Protein AF-A0A7S2B1C3-F1 (afdb_monomer)

Nearest PDB structures (foldseek):
  8t07-assembly1_B  TM=4.054E-01  e=2.377E+00  Mus musculus

Secondary structure (DSSP, 8-state):
-PPPPPPPHHHHHHHHHH-----TT----HHHHHHHHHTTTTHHHHHHTT-HHHHHHHHHHHHHHHIIIIISTTSHHHHHHHHHHHHHHHHHHHHHHHH-HHHHHHHHHHHHHHHHHHHT--SHHHHHHHHHHHHHHHHHHHHHHHHHHHHHHHHHHTT----

Sequence (163 aa):
MARDPEPAWPRRFVSGLLAKNAKPHEHQHWLVGISCLLLGVPIPFALANDDRLTGAWLVLVTACSLLADFAYIGSLWNVLDRWVAVSFTVYLTYRAFLRVPRLTTANLFVVAAMLAYSQCSRTREQWRWRHSLWHAVMMVDITFFLDRIYSVDAAAMAGILTA

pLDDT: mean 92.29, std 10.19, range [54.47, 98.69]

Radius of gyration: 17.91 Å; Cα contacts (8 Å, |Δi|>4): 160; chains: 1; bounding box: 37×30×66 Å

Structure (mmCIF, N/CA/C/O backbone):
data_AF-A0A7S2B1C3-F1
#
_entry.id   AF-A0A7S2B1C3-F1
#
loop_
_atom_site.group_PDB
_atom_site.id
_atom_site.type_symbol
_atom_site.label_atom_id
_atom_site.label_alt_id
_atom_site.label_comp_id
_atom_site.label_asym_id
_atom_site.label_entity_id
_atom_site.label_seq_id
_atom_site.pdbx_PDB_ins_code
_atom_site.Cartn_x
_atom_site.Cartn_y
_atom_site.Cartn_z
_atom_site.occupancy
_atom_site.B_iso_or_equiv
_atom_site.auth_seq_id
_atom_site.auth_comp_id
_atom_site.auth_asym_id
_atom_site.auth_atom_id
_atom_site.pdbx_PDB_model_num
ATOM 1 N N . MET A 1 1 ? 11.406 15.425 -37.900 1.00 59.16 1 MET A N 1
ATOM 2 C CA . MET A 1 1 ? 10.319 14.667 -37.242 1.00 59.16 1 MET A CA 1
ATOM 3 C C . MET A 1 1 ? 9.733 15.537 -36.147 1.00 59.16 1 MET A C 1
ATOM 5 O O . MET A 1 1 ? 10.451 15.855 -35.205 1.00 59.16 1 MET A O 1
ATOM 9 N N . ALA A 1 2 ? 8.487 15.988 -36.301 1.00 61.88 2 ALA A N 1
ATOM 10 C CA . ALA A 1 2 ? 7.778 16.673 -35.225 1.00 61.88 2 ALA A CA 1
ATOM 11 C C . ALA A 1 2 ? 7.470 15.648 -34.123 1.00 61.88 2 ALA A C 1
ATOM 13 O O . ALA A 1 2 ? 7.021 14.546 -34.431 1.00 61.88 2 ALA A O 1
ATOM 14 N N . ARG A 1 3 ? 7.777 15.970 -32.862 1.00 68.38 3 ARG A N 1
ATOM 15 C CA . ARG A 1 3 ? 7.321 15.156 -31.729 1.00 68.38 3 ARG A CA 1
ATOM 16 C C . ARG A 1 3 ? 5.830 15.413 -31.558 1.00 68.38 3 ARG A C 1
ATOM 18 O O . ARG A 1 3 ? 5.435 16.578 -31.523 1.00 68.38 3 ARG A O 1
ATOM 25 N N . ASP A 1 4 ? 5.038 14.353 -31.443 1.00 69.06 4 ASP A N 1
ATOM 26 C CA . ASP A 1 4 ? 3.628 14.497 -31.098 1.00 69.06 4 ASP A CA 1
ATOM 27 C C . ASP A 1 4 ? 3.493 15.269 -29.777 1.00 69.06 4 ASP A C 1
ATOM 29 O O . ASP A 1 4 ? 4.291 15.056 -28.853 1.00 69.06 4 ASP A O 1
ATOM 33 N N . PRO A 1 5 ? 2.520 16.191 -29.680 1.00 77.38 5 PRO A N 1
ATOM 34 C CA . PRO A 1 5 ? 2.308 16.963 -28.471 1.00 77.38 5 PRO A CA 1
ATOM 35 C C . PRO A 1 5 ? 2.022 16.021 -27.305 1.00 77.38 5 PRO A C 1
ATOM 37 O O . PRO A 1 5 ? 1.200 15.105 -27.393 1.00 77.38 5 PRO A O 1
ATOM 40 N N . GLU A 1 6 ? 2.715 16.254 -26.193 1.00 69.00 6 GLU A N 1
ATOM 41 C CA . GLU A 1 6 ? 2.496 15.487 -24.979 1.00 69.00 6 GLU A CA 1
ATOM 42 C C . GLU A 1 6 ? 1.020 15.590 -24.549 1.00 69.00 6 GLU A C 1
ATOM 44 O O . GLU A 1 6 ? 0.471 16.694 -24.494 1.00 69.00 6 GLU A O 1
ATOM 49 N N . PRO A 1 7 ? 0.347 14.466 -24.236 1.00 71.31 7 PRO A N 1
ATOM 50 C CA . PRO A 1 7 ? -1.055 14.508 -23.847 1.00 71.31 7 PRO A CA 1
ATOM 51 C C . PRO A 1 7 ? -1.249 15.348 -22.580 1.00 71.31 7 PRO A C 1
ATOM 53 O O . PRO A 1 7 ? -0.448 15.279 -21.647 1.00 71.31 7 PRO A O 1
ATOM 56 N N . ALA A 1 8 ? -2.347 16.108 -22.532 1.00 78.06 8 ALA A N 1
ATOM 57 C CA . ALA A 1 8 ? -2.717 16.916 -21.373 1.00 78.06 8 ALA A CA 1
ATOM 58 C C . ALA A 1 8 ? -2.778 16.074 -20.081 1.00 78.06 8 ALA A C 1
ATOM 60 O O . ALA A 1 8 ? -3.156 14.898 -20.101 1.00 78.06 8 ALA A O 1
ATOM 61 N N . TRP A 1 9 ? -2.449 16.701 -18.949 1.00 68.12 9 TRP A N 1
ATOM 62 C CA . TRP A 1 9 ? -2.287 16.063 -17.635 1.00 68.12 9 TRP A CA 1
ATOM 63 C C . TRP A 1 9 ? -3.374 15.037 -17.240 1.00 68.12 9 TRP A C 1
ATOM 65 O O . TRP A 1 9 ? -3.004 13.913 -16.894 1.00 68.12 9 TRP A O 1
ATOM 75 N N . PRO A 1 10 ? -4.693 15.311 -17.355 1.00 68.00 10 PRO A N 1
ATOM 76 C CA . PRO A 1 10 ? -5.700 14.324 -16.954 1.00 68.00 10 PRO A CA 1
ATOM 77 C C . PRO A 1 10 ? -5.682 13.067 -17.835 1.00 68.00 10 PRO A C 1
ATOM 79 O O . PRO A 1 10 ? -5.889 11.961 -17.339 1.00 68.00 10 PRO A O 1
ATOM 82 N N . ARG A 1 11 ? -5.353 13.194 -19.130 1.00 70.31 11 ARG A N 1
ATOM 83 C CA . ARG A 1 11 ? -5.226 12.027 -20.018 1.00 70.31 11 ARG A CA 1
ATOM 84 C C . ARG A 1 11 ? -4.010 11.179 -19.662 1.00 70.31 11 ARG A C 1
ATOM 86 O O . ARG A 1 11 ? -4.104 9.962 -19.749 1.00 70.31 11 ARG A O 1
ATOM 93 N N . ARG A 1 12 ? -2.903 11.799 -19.233 1.00 71.12 12 ARG A N 1
ATOM 94 C CA . ARG A 1 12 ? -1.697 11.091 -18.762 1.00 71.12 12 ARG A CA 1
ATOM 95 C C . ARG A 1 12 ? -1.938 10.289 -17.496 1.00 71.12 12 ARG A C 1
ATOM 97 O O . ARG A 1 12 ? -1.435 9.179 -17.373 1.00 71.12 12 ARG A O 1
ATOM 104 N N . PHE A 1 13 ? -2.699 10.851 -16.565 1.00 69.75 13 PHE A N 1
ATOM 105 C CA . PHE A 1 13 ? -3.020 10.166 -15.322 1.00 69.75 13 PHE A CA 1
ATOM 106 C C . PHE A 1 13 ? -3.892 8.929 -15.579 1.00 69.75 13 PHE A C 1
ATOM 108 O O . PHE A 1 13 ? -3.540 7.824 -15.170 1.00 69.75 13 PHE A O 1
ATOM 115 N N . VAL A 1 14 ? -4.982 9.091 -16.339 1.00 71.56 14 VAL A N 1
ATOM 116 C CA . VAL A 1 14 ? -5.896 7.985 -16.672 1.00 71.56 14 VAL A CA 1
ATOM 117 C C . VAL A 1 14 ? -5.200 6.917 -17.516 1.00 71.56 14 VAL A C 1
ATOM 119 O O . VAL A 1 14 ? -5.346 5.726 -17.243 1.00 71.56 14 VAL A O 1
ATOM 122 N N . SER A 1 15 ? -4.398 7.318 -18.507 1.00 73.44 15 SER A N 1
ATOM 123 C CA . SER A 1 15 ? -3.626 6.353 -19.290 1.00 73.44 15 SER A CA 1
ATOM 124 C C . SER A 1 15 ? -2.596 5.626 -18.428 1.00 73.44 15 SER A C 1
ATOM 126 O O . SER A 1 15 ? -2.432 4.425 -18.590 1.00 73.44 15 SER A O 1
ATOM 128 N N . GLY A 1 16 ? -1.971 6.300 -17.459 1.00 71.31 16 GLY A N 1
ATOM 129 C CA . GLY A 1 16 ? -1.055 5.688 -16.497 1.00 71.31 16 GLY A CA 1
ATOM 130 C C . GLY A 1 16 ? -1.712 4.623 -15.616 1.00 71.31 16 GLY A C 1
ATOM 131 O O . GLY A 1 16 ? -1.112 3.572 -15.397 1.00 71.31 16 GLY A O 1
ATOM 132 N N . LEU A 1 17 ? -2.952 4.845 -15.168 1.00 70.81 17 LEU A N 1
ATOM 133 C CA . LEU A 1 17 ? -3.704 3.857 -14.382 1.00 70.81 17 LEU A CA 1
ATOM 134 C C . LEU A 1 17 ? -4.003 2.586 -15.186 1.00 70.81 17 LEU A C 1
ATOM 136 O O . LEU A 1 17 ? -3.887 1.478 -14.660 1.00 70.81 17 LEU A O 1
ATOM 140 N N . LEU A 1 18 ? -4.330 2.736 -16.470 1.00 79.00 18 LEU A N 1
ATOM 141 C CA . LEU A 1 18 ? -4.734 1.631 -17.344 1.00 79.00 18 LEU A CA 1
ATOM 142 C C . LEU A 1 18 ? -3.577 0.990 -18.123 1.00 79.00 18 LEU A C 1
ATOM 144 O O . LEU A 1 18 ? -3.734 -0.099 -18.675 1.00 79.00 18 LEU A O 1
ATOM 148 N N . ALA A 1 19 ? -2.413 1.634 -18.187 1.00 77.00 19 ALA A N 1
ATOM 149 C CA . ALA A 1 19 ? -1.307 1.149 -18.996 1.00 77.00 19 ALA A CA 1
ATOM 150 C C . ALA A 1 19 ? -0.608 -0.047 -18.344 1.00 77.00 19 ALA A C 1
ATOM 152 O O . ALA A 1 19 ? -0.118 0.039 -17.217 1.00 77.00 19 ALA A O 1
ATOM 153 N N . LYS A 1 20 ? -0.460 -1.135 -19.101 1.00 75.56 20 LYS A N 1
ATOM 154 C CA . LYS A 1 20 ? 0.433 -2.258 -18.779 1.00 75.56 20 LYS A CA 1
ATOM 155 C C . LYS A 1 20 ? 1.889 -1.834 -19.017 1.00 75.56 20 LYS A C 1
ATOM 157 O O . LYS A 1 20 ? 2.553 -2.326 -19.919 1.00 75.56 20 LYS A O 1
ATOM 162 N N . ASN A 1 21 ? 2.351 -0.829 -18.283 1.00 70.56 21 ASN A N 1
ATOM 163 C CA . ASN A 1 21 ? 3.699 -0.299 -18.423 1.00 70.56 21 ASN A CA 1
ATOM 164 C C . ASN A 1 21 ? 4.591 -0.958 -17.380 1.00 70.56 21 ASN A C 1
ATOM 166 O O . ASN A 1 21 ? 4.451 -0.650 -16.200 1.00 70.56 21 ASN A O 1
ATOM 170 N N . ALA A 1 22 ? 5.511 -1.808 -17.835 1.00 75.00 22 ALA A N 1
ATOM 171 C CA . ALA A 1 22 ? 6.715 -2.105 -17.076 1.00 75.00 22 ALA A CA 1
ATOM 172 C C . ALA A 1 22 ? 7.808 -1.118 -17.485 1.00 75.00 22 ALA A C 1
ATOM 174 O O . ALA A 1 22 ? 8.094 -0.955 -18.678 1.00 75.00 22 ALA A O 1
ATOM 175 N N . LYS A 1 23 ? 8.424 -0.436 -16.520 1.00 86.62 23 LYS A N 1
ATOM 176 C CA . LYS A 1 23 ? 9.598 0.393 -16.823 1.00 86.62 23 LYS A CA 1
ATOM 177 C C . LYS A 1 23 ? 10.779 -0.520 -17.186 1.00 86.62 23 LYS A C 1
ATOM 179 O O . LYS A 1 23 ? 10.918 -1.586 -16.597 1.00 86.62 23 LYS A O 1
ATOM 184 N N . PRO A 1 24 ? 11.714 -0.102 -18.063 1.00 91.12 24 PRO A N 1
ATOM 185 C CA . PRO A 1 24 ? 12.836 -0.957 -18.487 1.00 91.12 24 PRO A CA 1
ATOM 186 C C . PRO A 1 24 ? 13.749 -1.467 -17.354 1.00 91.12 24 PRO A C 1
ATOM 188 O O . PRO A 1 24 ? 14.530 -2.399 -17.547 1.00 91.12 24 PRO A O 1
ATOM 191 N N . HIS A 1 25 ? 13.702 -0.829 -16.182 1.00 90.75 25 HIS A N 1
ATOM 192 C CA . HIS A 1 25 ? 14.476 -1.212 -15.002 1.00 90.75 25 HIS A CA 1
ATOM 193 C C . HIS A 1 25 ? 13.728 -2.147 -14.035 1.00 90.75 25 HIS A C 1
ATOM 195 O O . HIS A 1 25 ? 14.342 -2.645 -13.088 1.00 90.75 25 HIS A O 1
ATOM 201 N N . GLU A 1 26 ? 12.440 -2.394 -14.251 1.00 92.12 26 GLU A N 1
ATOM 202 C CA . GLU A 1 26 ? 11.651 -3.351 -13.474 1.00 92.12 26 GLU A CA 1
ATOM 203 C C . GLU A 1 26 ? 12.006 -4.772 -13.920 1.00 92.12 26 GLU A C 1
ATOM 205 O O . GLU A 1 26 ? 12.124 -5.059 -15.111 1.00 92.12 26 GLU A O 1
ATOM 210 N N . HIS A 1 27 ? 12.275 -5.656 -12.964 1.00 94.38 27 HIS A N 1
ATOM 211 C CA . HIS A 1 27 ? 12.708 -7.027 -13.235 1.00 94.38 27 HIS A CA 1
ATOM 212 C C . HIS A 1 27 ? 12.458 -7.908 -12.015 1.00 94.38 27 HIS A C 1
ATOM 214 O O . HIS A 1 27 ? 12.395 -7.426 -10.891 1.00 94.38 27 HIS A O 1
ATOM 220 N N . GLN A 1 28 ? 12.360 -9.216 -12.212 1.00 95.75 28 GLN A N 1
ATOM 221 C CA . GLN A 1 28 ? 12.121 -10.123 -11.095 1.00 95.75 28 GLN A CA 1
ATOM 222 C C . GLN A 1 28 ? 13.326 -10.132 -1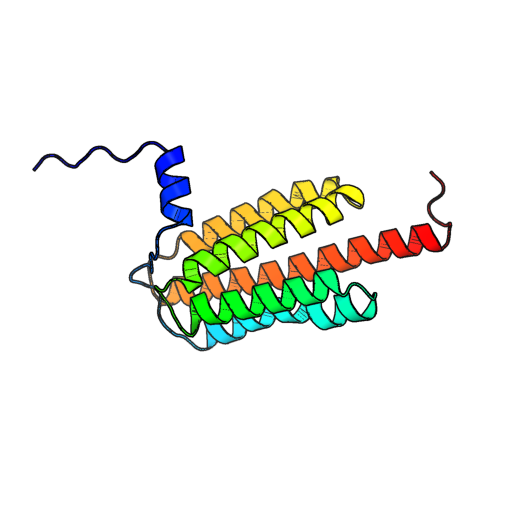0.150 1.00 95.75 28 GLN A C 1
ATOM 224 O O . GLN A 1 28 ? 14.461 -10.373 -10.567 1.00 95.75 28 GLN A O 1
ATOM 229 N N . HIS A 1 29 ? 13.080 -9.864 -8.870 1.00 97.31 29 HIS A N 1
ATOM 230 C CA . HIS A 1 29 ? 14.105 -9.919 -7.837 1.00 97.31 29 HIS A CA 1
ATOM 231 C C . HIS A 1 29 ? 13.491 -10.341 -6.502 1.00 97.31 29 HIS A C 1
ATOM 233 O O . HIS A 1 29 ? 12.471 -9.796 -6.084 1.00 97.31 29 HIS A O 1
ATOM 239 N N . TRP A 1 30 ? 14.136 -11.281 -5.806 1.00 97.88 30 TRP A N 1
ATOM 240 C CA . TRP A 1 30 ? 13.624 -11.856 -4.556 1.00 97.88 30 TRP A CA 1
ATOM 241 C C . TRP A 1 30 ? 13.366 -10.793 -3.481 1.00 97.88 30 TRP A C 1
ATOM 243 O O . TRP A 1 30 ? 12.362 -10.875 -2.787 1.00 97.88 30 TRP A O 1
ATOM 253 N N . LEU A 1 31 ? 14.220 -9.763 -3.383 1.00 97.75 31 LEU A N 1
ATOM 254 C CA . LEU A 1 31 ? 14.036 -8.665 -2.423 1.00 97.75 31 LEU A CA 1
ATOM 255 C C . LEU A 1 31 ? 12.687 -7.962 -2.616 1.00 97.75 31 LEU A C 1
ATOM 257 O O . LEU A 1 31 ? 11.997 -7.689 -1.639 1.00 97.75 31 LEU A O 1
ATOM 261 N N . VAL A 1 32 ? 12.293 -7.728 -3.871 1.00 97.12 32 VAL A N 1
ATOM 262 C CA . VAL A 1 32 ? 11.005 -7.110 -4.193 1.00 97.12 32 VAL A CA 1
ATOM 263 C C . VAL A 1 32 ? 9.871 -8.056 -3.814 1.00 97.12 32 VAL A C 1
ATOM 265 O O . VAL A 1 32 ? 8.968 -7.638 -3.100 1.00 97.12 32 VAL A O 1
ATOM 268 N N . GLY A 1 33 ? 9.972 -9.343 -4.160 1.00 97.50 33 GLY A N 1
ATOM 269 C CA . GLY A 1 33 ? 8.977 -10.345 -3.762 1.00 97.50 33 GLY A CA 1
ATOM 270 C C . GLY A 1 33 ? 8.791 -10.453 -2.242 1.00 97.50 33 GLY A C 1
ATOM 271 O O . GLY A 1 33 ? 7.662 -10.430 -1.762 1.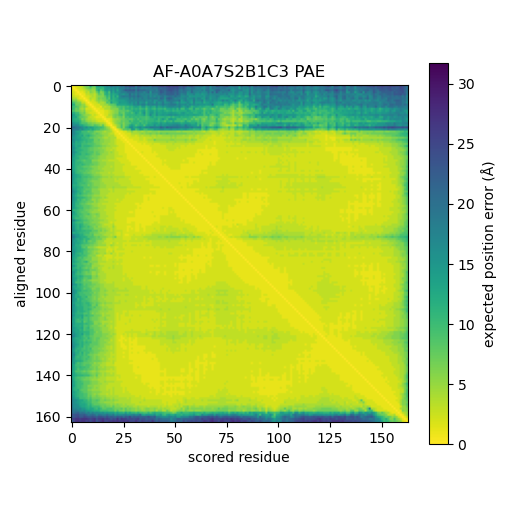00 97.50 33 GLY A O 1
ATOM 272 N N . ILE A 1 34 ? 9.883 -10.484 -1.467 1.00 98.25 34 ILE A N 1
ATOM 273 C CA . ILE A 1 34 ? 9.829 -10.460 0.006 1.00 98.25 34 ILE A CA 1
ATOM 274 C C . ILE A 1 34 ? 9.194 -9.158 0.498 1.00 98.25 34 ILE A C 1
ATOM 276 O O . ILE A 1 34 ? 8.368 -9.185 1.405 1.00 98.25 34 ILE A O 1
ATOM 280 N N . SER A 1 35 ? 9.543 -8.020 -0.107 1.00 98.38 35 SER A N 1
ATOM 281 C CA . SER A 1 35 ? 8.969 -6.734 0.285 1.00 98.38 35 SER A CA 1
ATOM 282 C C . SER A 1 35 ? 7.454 -6.673 0.052 1.00 98.38 35 SER A C 1
ATOM 284 O O . SER A 1 35 ? 6.752 -6.134 0.896 1.00 98.38 35 SER A O 1
ATOM 286 N N . CYS A 1 36 ? 6.926 -7.287 -1.016 1.00 98.06 36 CYS A N 1
ATOM 287 C CA . CYS A 1 36 ? 5.481 -7.397 -1.244 1.00 98.06 36 CYS A CA 1
ATOM 288 C C . CYS A 1 36 ? 4.789 -8.156 -0.105 1.00 98.06 36 CYS A C 1
ATOM 290 O O . CYS A 1 36 ? 3.732 -7.741 0.361 1.00 98.06 36 CYS A O 1
ATOM 292 N N . LEU A 1 37 ? 5.408 -9.236 0.393 1.00 98.44 37 LEU A N 1
ATOM 293 C CA . LEU A 1 37 ? 4.874 -10.016 1.515 1.00 98.44 37 LEU A CA 1
ATOM 294 C C . LEU A 1 37 ? 4.810 -9.214 2.822 1.00 98.44 37 LEU A C 1
ATOM 296 O O . LEU A 1 37 ? 3.978 -9.525 3.674 1.00 98.44 37 LEU A O 1
ATOM 300 N N . LEU A 1 38 ? 5.624 -8.160 2.979 1.00 98.31 38 LEU A N 1
ATOM 301 C CA . LEU A 1 38 ? 5.535 -7.275 4.145 1.00 98.31 38 LEU A CA 1
ATOM 302 C C . LEU A 1 38 ? 4.165 -6.597 4.244 1.00 98.31 38 LEU A C 1
ATOM 304 O O . LEU A 1 38 ? 3.691 -6.358 5.349 1.00 98.31 38 LEU A O 1
ATOM 308 N N . LEU A 1 39 ? 3.482 -6.352 3.122 1.00 98.00 39 LEU A N 1
ATOM 309 C CA . LEU A 1 39 ? 2.131 -5.780 3.125 1.00 98.00 39 LEU A CA 1
ATOM 310 C C . LEU A 1 39 ? 1.098 -6.699 3.802 1.00 98.00 39 LEU A C 1
ATOM 312 O O . LEU A 1 39 ? 0.044 -6.224 4.219 1.00 98.00 39 LEU A O 1
ATOM 316 N N . GLY A 1 40 ? 1.414 -7.989 3.965 1.00 98.19 40 GLY A N 1
ATOM 317 C CA . GLY A 1 40 ? 0.582 -8.962 4.670 1.00 98.19 40 GLY A CA 1
ATOM 318 C C . GLY A 1 40 ? 0.829 -9.021 6.180 1.00 98.19 40 GLY A C 1
ATOM 319 O O . GLY A 1 40 ? 0.028 -9.602 6.909 1.00 98.19 40 GLY A O 1
ATOM 320 N N . VAL A 1 41 ? 1.898 -8.399 6.684 1.00 98.44 41 VAL A N 1
ATOM 321 C CA . VAL A 1 41 ? 2.221 -8.363 8.124 1.00 98.44 41 VAL A CA 1
ATOM 322 C C . VAL A 1 41 ? 1.086 -7.793 8.991 1.00 98.44 41 VAL A C 1
ATOM 324 O O . VAL A 1 41 ? 0.871 -8.335 10.071 1.00 98.44 41 VAL A O 1
ATOM 327 N N . PRO A 1 42 ? 0.305 -6.779 8.567 1.00 98.38 42 PRO A N 1
ATOM 328 C CA . PRO A 1 42 ? -0.800 -6.261 9.374 1.00 98.38 42 PRO A CA 1
ATOM 329 C C . PRO A 1 42 ? -2.040 -7.179 9.412 1.00 98.38 42 PRO A C 1
ATOM 331 O O . PRO A 1 42 ? -2.972 -6.901 10.168 1.00 98.38 42 PRO A O 1
ATOM 334 N N . ILE A 1 43 ? -2.087 -8.272 8.631 1.00 98.50 43 ILE A N 1
ATOM 335 C CA . ILE A 1 43 ? -3.256 -9.174 8.564 1.00 98.50 43 ILE A CA 1
ATOM 336 C C . ILE A 1 43 ? -3.601 -9.764 9.940 1.00 98.50 43 ILE A C 1
ATOM 338 O O . ILE A 1 43 ? -4.749 -9.607 10.362 1.00 98.50 43 ILE A O 1
ATOM 342 N N . PRO A 1 44 ? -2.671 -10.406 10.682 1.00 98.25 44 PRO A N 1
ATOM 343 C CA . PRO A 1 44 ? -2.996 -10.981 11.985 1.00 98.25 44 PRO A CA 1
ATOM 344 C C . PRO A 1 44 ? -3.469 -9.922 12.981 1.00 98.25 44 PRO A C 1
ATOM 346 O O . PRO A 1 44 ? -4.342 -10.199 13.795 1.00 98.25 44 PRO A O 1
ATOM 349 N N . PHE A 1 45 ? -2.942 -8.698 12.883 1.00 96.94 45 PHE A N 1
ATOM 350 C CA . PHE A 1 45 ? -3.343 -7.587 13.739 1.00 96.94 45 PHE A CA 1
ATOM 351 C C . PHE A 1 45 ? -4.792 -7.149 13.480 1.00 96.94 45 PHE A C 1
ATOM 353 O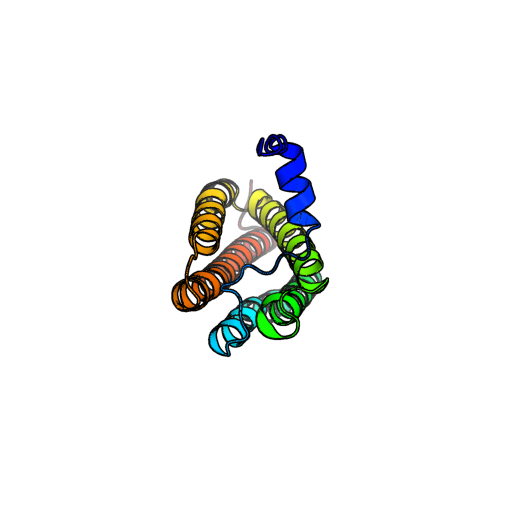 O . PHE A 1 45 ? -5.552 -6.951 14.426 1.00 96.94 45 PHE A O 1
ATOM 360 N N . ALA A 1 46 ? -5.212 -7.061 12.213 1.00 98.00 46 ALA A N 1
ATOM 361 C CA . ALA A 1 46 ? -6.608 -6.789 11.871 1.00 98.00 46 ALA A CA 1
ATOM 362 C C . ALA A 1 46 ? -7.546 -7.912 12.346 1.00 98.00 46 ALA A C 1
ATOM 364 O O . ALA A 1 46 ? -8.576 -7.643 12.961 1.00 98.00 46 ALA A O 1
ATOM 365 N N . LEU A 1 47 ? -7.162 -9.174 12.128 1.00 98.12 47 LEU A N 1
ATOM 366 C CA . LEU A 1 47 ? -7.966 -10.327 12.542 1.00 98.12 47 LEU A CA 1
ATOM 367 C C . LEU A 1 47 ? -8.080 -10.455 14.068 1.00 98.12 47 LEU A C 1
ATOM 369 O O . LEU A 1 47 ? -9.137 -10.842 14.560 1.00 98.12 47 LEU A O 1
ATOM 373 N N . ALA A 1 48 ? -7.040 -10.085 14.820 1.00 98.00 48 ALA A N 1
ATOM 374 C CA . ALA A 1 48 ? -7.075 -10.050 16.283 1.00 98.00 48 ALA A CA 1
ATOM 375 C C . ALA A 1 48 ? -8.089 -9.031 16.842 1.00 98.00 48 ALA A C 1
ATOM 377 O O . ALA A 1 48 ? -8.527 -9.176 17.978 1.00 98.00 48 ALA A O 1
ATOM 378 N N . ASN A 1 49 ? -8.486 -8.038 16.039 1.00 97.81 49 ASN A N 1
ATOM 379 C CA . ASN A 1 49 ? -9.512 -7.045 16.367 1.00 97.81 49 ASN A CA 1
ATOM 380 C C . ASN A 1 49 ? -10.870 -7.353 15.692 1.00 97.81 49 ASN A C 1
ATOM 382 O O . ASN A 1 49 ? -11.706 -6.465 15.563 1.00 97.81 49 ASN A O 1
ATOM 386 N N . ASP A 1 50 ? -11.073 -8.592 15.218 1.00 97.75 50 ASP A N 1
ATOM 387 C CA . ASP A 1 50 ? -12.248 -9.065 14.455 1.00 97.75 50 ASP A CA 1
ATOM 388 C C . ASP A 1 50 ? -12.576 -8.225 13.197 1.00 97.75 50 ASP A C 1
ATOM 390 O O . ASP A 1 50 ? -13.673 -8.279 12.640 1.00 97.75 50 ASP A O 1
ATOM 394 N N . ASP A 1 51 ? -11.593 -7.488 12.667 1.00 98.25 51 ASP A N 1
ATOM 395 C CA . ASP A 1 51 ? -11.735 -6.686 11.452 1.00 98.25 51 ASP A CA 1
ATOM 396 C C . ASP A 1 51 ? -11.429 -7.523 10.202 1.00 98.25 51 ASP A C 1
ATOM 398 O O . ASP A 1 51 ? -10.396 -7.404 9.527 1.00 98.25 51 ASP A O 1
ATOM 402 N N . ARG A 1 52 ? -12.361 -8.426 9.895 1.00 9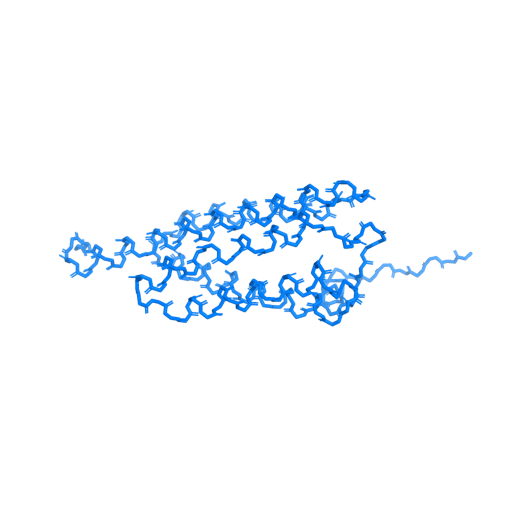8.25 52 ARG A N 1
ATOM 403 C CA . ARG A 1 52 ? -12.232 -9.381 8.783 1.00 98.25 52 ARG A CA 1
ATOM 404 C C . ARG A 1 52 ? -12.191 -8.701 7.423 1.00 98.25 52 ARG A C 1
ATOM 406 O O . ARG A 1 52 ? -11.505 -9.185 6.525 1.00 98.25 52 ARG A O 1
ATOM 413 N N . LEU A 1 53 ? -12.907 -7.586 7.268 1.00 98.19 53 LEU A N 1
ATOM 414 C CA . LEU A 1 53 ? -12.927 -6.835 6.016 1.00 98.19 53 LEU A CA 1
ATOM 415 C C . LEU A 1 53 ? -11.542 -6.258 5.715 1.00 98.19 53 LEU A C 1
ATOM 417 O O . LEU A 1 53 ? -11.039 -6.411 4.604 1.00 98.19 53 LEU A O 1
ATOM 421 N N . THR A 1 54 ? -10.899 -5.645 6.707 1.00 98.38 54 THR A N 1
ATOM 422 C CA . THR A 1 54 ? -9.535 -5.126 6.555 1.00 98.38 54 THR A CA 1
ATOM 423 C C . THR A 1 54 ? -8.532 -6.255 6.352 1.00 98.38 54 THR A C 1
ATOM 425 O O . THR A 1 54 ? -7.668 -6.142 5.486 1.00 98.38 54 THR A O 1
ATOM 428 N N . GLY A 1 55 ? -8.685 -7.375 7.066 1.00 98.50 55 GLY A N 1
ATOM 429 C CA . GLY A 1 55 ? -7.891 -8.581 6.820 1.00 98.50 55 GLY A CA 1
ATOM 430 C C . GLY A 1 55 ? -7.980 -9.061 5.364 1.00 98.50 55 GLY A C 1
ATOM 431 O O . GLY A 1 55 ? -6.953 -9.301 4.732 1.00 98.50 55 GLY A O 1
ATOM 432 N N . ALA A 1 56 ? -9.188 -9.130 4.796 1.00 98.62 56 ALA A N 1
ATOM 433 C CA . ALA A 1 56 ? -9.403 -9.524 3.402 1.00 98.62 56 ALA A CA 1
ATOM 434 C C . ALA A 1 56 ? -8.779 -8.534 2.405 1.00 98.62 56 ALA A C 1
ATOM 436 O O . ALA A 1 56 ? -8.144 -8.952 1.435 1.00 98.62 56 ALA A O 1
ATOM 437 N N . TRP A 1 57 ? -8.900 -7.228 2.661 1.00 98.44 57 TRP A N 1
ATOM 438 C CA . TRP A 1 57 ? -8.237 -6.204 1.854 1.00 98.44 57 TRP A CA 1
ATOM 439 C C . TRP A 1 57 ? -6.716 -6.348 1.857 1.00 98.44 57 TRP A C 1
ATOM 441 O O . TRP A 1 57 ? -6.097 -6.265 0.800 1.00 98.44 57 TRP A O 1
ATOM 451 N N . LEU A 1 58 ? -6.111 -6.594 3.018 1.00 98.50 58 LEU A N 1
ATOM 452 C CA . LEU A 1 58 ? -4.663 -6.761 3.138 1.00 98.50 58 LEU A CA 1
ATOM 453 C C . LEU A 1 58 ? -4.164 -8.015 2.413 1.00 98.50 58 LEU A C 1
ATOM 455 O O . LEU A 1 58 ? -3.126 -7.964 1.752 1.00 98.50 58 LEU A O 1
ATOM 459 N N . VAL A 1 59 ? -4.919 -9.120 2.470 1.00 98.69 59 VAL A N 1
ATOM 460 C CA . VAL A 1 59 ? -4.642 -10.317 1.656 1.00 98.69 59 VAL A CA 1
ATOM 461 C C . VAL A 1 59 ? -4.667 -9.964 0.171 1.00 98.69 59 VAL A C 1
ATOM 463 O O . VAL A 1 59 ? -3.738 -10.316 -0.555 1.00 98.69 59 VAL A O 1
ATOM 466 N N . LEU A 1 60 ? -5.697 -9.240 -0.277 1.00 98.50 60 LEU A N 1
ATOM 467 C CA . LEU A 1 60 ? -5.843 -8.847 -1.676 1.00 98.50 60 LEU A CA 1
ATOM 468 C C . LEU A 1 60 ? -4.703 -7.926 -2.137 1.00 98.50 60 LEU A C 1
ATOM 470 O O . LEU A 1 60 ? -4.108 -8.188 -3.178 1.00 98.50 60 LEU A O 1
ATOM 474 N N . VAL A 1 61 ? -4.354 -6.901 -1.354 1.00 98.44 61 VAL A N 1
ATOM 475 C CA . VAL A 1 61 ? -3.225 -5.990 -1.624 1.00 98.44 61 VAL A CA 1
ATOM 476 C C . VAL A 1 61 ? -1.913 -6.768 -1.723 1.00 98.44 61 VAL A C 1
ATOM 478 O O . VAL A 1 61 ? -1.172 -6.611 -2.688 1.00 98.44 61 VAL A O 1
ATOM 481 N N . THR A 1 62 ? -1.648 -7.652 -0.760 1.00 98.56 62 THR A N 1
ATOM 482 C CA . THR A 1 62 ? -0.421 -8.463 -0.727 1.00 98.56 62 THR A CA 1
ATOM 483 C C . THR A 1 62 ? -0.326 -9.372 -1.949 1.00 98.56 62 THR A C 1
ATOM 485 O O . THR A 1 62 ? 0.720 -9.447 -2.594 1.00 98.56 62 THR A O 1
ATOM 488 N N . ALA A 1 63 ? -1.426 -10.048 -2.293 1.00 98.44 63 ALA A N 1
ATOM 489 C CA . ALA A 1 63 ? -1.489 -10.931 -3.449 1.00 98.44 63 ALA A CA 1
ATOM 490 C C . ALA A 1 63 ? -1.298 -10.156 -4.758 1.00 98.44 63 ALA A C 1
ATOM 492 O O . ALA A 1 63 ? -0.479 -10.553 -5.586 1.00 98.44 63 ALA A O 1
ATOM 493 N N . CYS A 1 64 ? -2.006 -9.039 -4.943 1.00 98.06 64 CYS A N 1
ATOM 494 C CA . CYS A 1 64 ? -1.876 -8.215 -6.140 1.00 98.06 64 CYS A CA 1
ATOM 495 C C . CYS A 1 64 ? -0.463 -7.649 -6.302 1.00 98.06 64 CYS A C 1
ATOM 497 O O . CYS A 1 64 ? 0.087 -7.767 -7.397 1.00 98.06 64 CYS A O 1
ATOM 499 N N . SER A 1 65 ? 0.154 -7.151 -5.228 1.00 97.50 65 SER A N 1
ATOM 500 C CA . SER A 1 65 ? 1.517 -6.613 -5.280 1.00 97.50 65 SER A CA 1
ATOM 501 C C . SER A 1 65 ? 2.529 -7.706 -5.617 1.00 97.50 65 SER A C 1
ATOM 503 O O . SER A 1 65 ? 3.345 -7.538 -6.522 1.00 97.50 65 SER A O 1
ATOM 505 N N . LEU A 1 66 ? 2.425 -8.886 -4.995 1.00 97.88 66 LEU A N 1
ATOM 506 C CA . LEU A 1 66 ? 3.300 -10.018 -5.315 1.00 97.88 66 LEU A CA 1
ATOM 507 C C . LEU A 1 66 ? 3.159 -10.456 -6.784 1.00 97.88 66 LEU A C 1
ATOM 509 O O . LEU A 1 66 ? 4.148 -10.761 -7.457 1.00 97.88 66 LEU A O 1
ATOM 513 N N . LEU A 1 67 ? 1.930 -10.482 -7.301 1.00 97.56 67 LEU A N 1
ATOM 514 C CA . LEU A 1 67 ? 1.664 -10.863 -8.685 1.00 97.56 67 LEU A CA 1
ATOM 515 C C . LEU A 1 67 ? 2.154 -9.800 -9.676 1.00 97.56 67 LEU A C 1
ATOM 517 O O . LEU A 1 67 ? 2.706 -10.159 -10.712 1.00 97.56 67 LEU A O 1
ATOM 521 N N . ALA A 1 68 ? 1.995 -8.517 -9.362 1.00 95.88 68 ALA A N 1
ATOM 522 C CA . ALA A 1 68 ? 2.364 -7.404 -10.231 1.00 95.88 68 ALA A CA 1
ATOM 523 C C . ALA A 1 68 ? 3.870 -7.112 -10.255 1.00 95.88 68 ALA A C 1
ATOM 525 O O . ALA A 1 68 ? 4.431 -6.886 -11.329 1.00 95.88 68 ALA A O 1
ATOM 526 N N . ASP A 1 69 ? 4.518 -7.124 -9.091 1.00 95.56 69 ASP A N 1
ATOM 527 C CA . ASP A 1 69 ? 5.889 -6.631 -8.923 1.00 95.56 69 ASP A CA 1
ATOM 528 C C . ASP A 1 69 ? 6.938 -7.748 -8.919 1.00 95.56 69 ASP A C 1
ATOM 530 O O . ASP A 1 69 ? 8.135 -7.481 -9.045 1.00 95.56 69 ASP A O 1
ATOM 534 N N . PHE A 1 70 ? 6.509 -9.009 -8.790 1.00 96.44 70 PHE A N 1
ATOM 535 C CA . PHE A 1 70 ? 7.408 -10.159 -8.762 1.00 96.44 70 PHE A CA 1
ATOM 536 C C . PHE A 1 70 ? 7.028 -11.242 -9.776 1.00 96.44 70 PHE A C 1
ATOM 538 O O . PHE A 1 70 ? 7.844 -11.570 -10.636 1.00 96.44 70 PHE A O 1
ATOM 545 N N . ALA A 1 71 ? 5.815 -11.800 -9.730 1.00 96.06 71 ALA A N 1
ATOM 546 C CA . ALA A 1 71 ? 5.489 -12.977 -10.546 1.00 96.06 71 ALA A CA 1
ATOM 547 C C . ALA A 1 71 ? 5.235 -12.656 -12.033 1.00 96.06 71 ALA A C 1
ATOM 549 O O . ALA A 1 71 ? 5.733 -13.363 -12.907 1.00 96.06 71 ALA A O 1
ATOM 550 N N . TYR A 1 72 ? 4.490 -11.587 -12.324 1.00 94.25 72 TYR A N 1
ATOM 551 C CA . TYR A 1 72 ? 3.965 -11.268 -13.656 1.00 94.25 72 TYR A CA 1
ATOM 552 C C . TYR A 1 72 ? 4.191 -9.794 -14.025 1.00 94.25 72 TYR A C 1
ATOM 554 O O . TYR A 1 72 ? 3.254 -9.077 -14.388 1.00 94.25 72 TYR A O 1
ATOM 562 N N . ILE A 1 73 ? 5.441 -9.337 -13.940 1.00 91.44 73 ILE A N 1
ATOM 563 C CA . ILE A 1 73 ? 5.831 -7.954 -14.258 1.00 91.44 73 ILE A CA 1
ATOM 564 C C . ILE A 1 73 ? 5.452 -7.596 -15.704 1.00 91.44 73 ILE A C 1
ATOM 566 O O . ILE A 1 73 ? 5.716 -8.357 -16.635 1.00 91.44 73 ILE A O 1
ATOM 570 N N . GLY A 1 74 ? 4.853 -6.419 -15.898 1.00 87.81 74 GLY A N 1
ATOM 571 C CA . GLY A 1 74 ? 4.431 -5.918 -17.211 1.00 87.81 74 GLY A CA 1
ATOM 572 C C . GLY A 1 74 ? 3.128 -6.528 -17.725 1.00 87.81 74 GLY A C 1
ATOM 573 O O . GLY A 1 74 ? 2.867 -6.513 -18.928 1.00 87.81 74 GLY A O 1
ATOM 574 N N . SER A 1 75 ? 2.302 -7.075 -16.834 1.00 91.88 75 SER A N 1
ATOM 575 C CA . SER A 1 75 ? 1.042 -7.729 -17.187 1.00 91.88 75 SER A CA 1
ATOM 576 C C . SER A 1 75 ? -0.184 -6.915 -16.748 1.00 91.88 75 SER A C 1
ATOM 578 O O . SER A 1 75 ? -0.091 -5.777 -16.287 1.00 91.88 75 SER A O 1
ATOM 580 N N . LEU A 1 76 ? -1.378 -7.502 -16.897 1.00 93.62 76 LEU A N 1
ATOM 581 C CA . LEU A 1 76 ? -2.614 -6.930 -16.352 1.00 93.62 76 LEU A CA 1
ATOM 582 C C . LEU A 1 76 ? -2.557 -6.785 -14.819 1.00 93.62 76 LEU A C 1
ATOM 584 O O . LEU A 1 76 ? -3.218 -5.901 -14.276 1.00 93.62 76 LEU A O 1
ATOM 588 N N . TRP A 1 77 ? -1.740 -7.592 -14.133 1.00 94.62 77 TRP A N 1
ATOM 589 C CA . TRP A 1 77 ? -1.593 -7.524 -12.682 1.00 94.62 77 TRP A CA 1
ATOM 590 C C . TRP A 1 77 ? -1.090 -6.159 -12.207 1.00 94.62 77 TRP A C 1
ATOM 592 O O . TRP A 1 77 ? -1.581 -5.688 -11.192 1.00 94.62 77 TRP A O 1
ATOM 602 N N . ASN A 1 78 ? -0.245 -5.454 -12.970 1.00 92.38 78 ASN A N 1
ATOM 603 C CA . ASN A 1 78 ? 0.187 -4.092 -12.615 1.00 92.38 78 ASN A CA 1
ATOM 604 C C . ASN A 1 78 ? -0.966 -3.075 -12.616 1.00 92.38 78 ASN A C 1
ATOM 606 O O . ASN A 1 78 ? -0.949 -2.104 -11.864 1.00 92.38 78 ASN A O 1
ATOM 610 N N . VAL A 1 79 ? -1.976 -3.275 -13.467 1.00 92.56 79 VAL A N 1
ATOM 611 C CA . VAL A 1 79 ? -3.175 -2.426 -13.477 1.00 92.56 79 VAL A CA 1
ATOM 612 C C . VAL A 1 79 ? -4.040 -2.750 -12.264 1.00 92.56 79 VAL A C 1
ATOM 614 O O . VAL A 1 79 ? -4.444 -1.836 -11.548 1.00 92.56 79 VAL A O 1
ATOM 617 N N . LEU A 1 80 ? -4.295 -4.039 -12.022 1.00 95.12 80 LEU A N 1
ATOM 618 C CA . LEU A 1 80 ? -5.107 -4.498 -10.893 1.00 95.12 80 LEU A CA 1
ATOM 619 C C . LEU A 1 80 ? -4.503 -4.082 -9.553 1.00 95.12 80 LEU A C 1
ATOM 621 O O . LEU A 1 80 ? -5.223 -3.551 -8.716 1.00 95.12 80 LEU A O 1
ATOM 625 N N . ASP A 1 81 ? -3.194 -4.251 -9.386 1.00 96.31 81 ASP A N 1
ATOM 626 C CA . ASP A 1 81 ? -2.473 -3.849 -8.184 1.00 96.31 81 ASP A CA 1
ATOM 627 C C . ASP A 1 81 ? -2.646 -2.361 -7.879 1.00 96.31 81 ASP A C 1
ATOM 629 O O . ASP A 1 81 ? -3.071 -2.012 -6.783 1.00 96.31 81 ASP A O 1
ATOM 633 N N . ARG A 1 82 ? -2.476 -1.478 -8.871 1.00 93.62 82 ARG A N 1
ATOM 634 C CA . ARG A 1 82 ? -2.718 -0.039 -8.675 1.00 93.62 82 ARG A CA 1
ATOM 635 C C . ARG A 1 82 ? -4.149 0.261 -8.240 1.00 93.62 82 ARG A C 1
ATOM 637 O O . ARG A 1 82 ? -4.343 1.077 -7.344 1.00 93.62 82 ARG A O 1
ATOM 644 N N . TRP A 1 83 ? -5.148 -0.374 -8.853 1.00 95.81 83 TRP A N 1
ATOM 645 C CA . TRP A 1 83 ? -6.548 -0.162 -8.472 1.00 95.81 83 TRP A CA 1
ATOM 646 C C . TRP A 1 83 ? -6.851 -0.673 -7.065 1.00 95.81 83 TRP A C 1
ATOM 648 O O . TRP A 1 83 ? -7.521 0.022 -6.300 1.00 95.81 83 TRP A O 1
ATOM 658 N N . VAL A 1 84 ? -6.343 -1.853 -6.710 1.00 97.81 84 VAL A N 1
ATOM 659 C CA . VAL A 1 84 ? -6.491 -2.441 -5.374 1.00 97.81 84 VAL A CA 1
ATOM 660 C C . VAL A 1 84 ? -5.790 -1.577 -4.330 1.00 97.81 84 VAL A C 1
ATOM 662 O O . VAL A 1 84 ? -6.417 -1.216 -3.337 1.00 97.81 84 VAL A O 1
ATOM 665 N N . ALA A 1 85 ? -4.542 -1.174 -4.578 1.00 95.75 85 ALA A N 1
ATOM 666 C CA . ALA A 1 85 ? -3.770 -0.311 -3.694 1.00 95.75 85 ALA A CA 1
ATOM 667 C C . ALA A 1 85 ? -4.472 1.035 -3.477 1.00 95.75 85 ALA A C 1
ATOM 669 O O . ALA A 1 85 ? -4.714 1.410 -2.336 1.00 95.75 85 ALA A O 1
ATOM 670 N N . VAL A 1 86 ? -4.892 1.726 -4.545 1.00 95.25 86 VAL A N 1
ATOM 671 C CA . VAL A 1 86 ? -5.619 3.006 -4.435 1.00 95.25 86 VAL A CA 1
ATOM 672 C C . VAL A 1 86 ? -6.926 2.836 -3.660 1.00 95.25 86 VAL A C 1
ATOM 674 O O . VAL A 1 86 ? -7.207 3.629 -2.762 1.00 95.25 86 VAL A O 1
ATOM 677 N N . SER A 1 87 ? -7.711 1.799 -3.965 1.00 97.94 87 SER A N 1
ATOM 678 C CA . SER A 1 87 ? -8.989 1.549 -3.286 1.00 97.94 87 SER A CA 1
ATOM 679 C C . SER A 1 87 ? -8.789 1.281 -1.796 1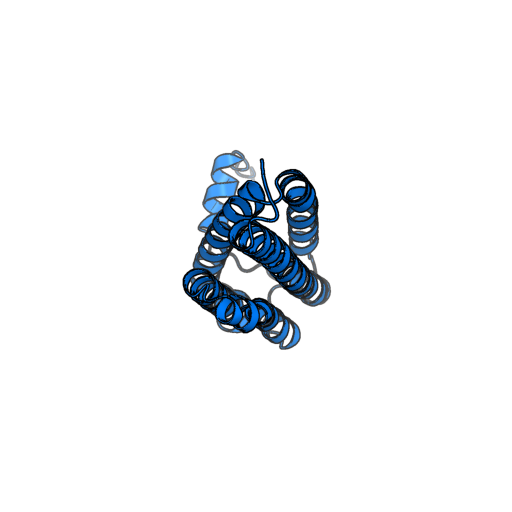.00 97.94 87 SER A C 1
ATOM 681 O O . SER A 1 87 ? -9.494 1.853 -0.963 1.00 97.94 87 SER A O 1
ATOM 683 N N . PHE A 1 88 ? -7.790 0.465 -1.450 1.00 97.88 88 PHE A N 1
ATOM 684 C CA . PHE A 1 88 ? -7.458 0.179 -0.062 1.00 97.88 88 PHE A CA 1
ATOM 685 C C . PHE A 1 88 ? -6.916 1.412 0.669 1.00 97.88 88 PHE A C 1
ATOM 687 O O . PHE A 1 88 ? -7.344 1.688 1.787 1.00 97.88 88 PHE A O 1
ATOM 694 N N . THR A 1 89 ? -6.037 2.199 0.041 1.00 96.56 89 THR A N 1
ATOM 695 C CA . THR A 1 89 ? -5.533 3.453 0.617 1.00 96.56 89 THR A CA 1
ATOM 696 C C . THR A 1 89 ? -6.674 4.425 0.900 1.00 96.56 89 THR A C 1
ATOM 698 O O . THR A 1 89 ? -6.706 5.010 1.981 1.00 96.56 89 THR A O 1
ATOM 701 N N . VAL A 1 90 ? -7.639 4.579 -0.014 1.00 97.25 90 VAL A N 1
ATOM 702 C CA . VAL A 1 90 ? -8.829 5.419 0.211 1.00 97.25 90 VAL A CA 1
ATOM 703 C C . VAL A 1 90 ? -9.665 4.882 1.374 1.00 97.25 90 VAL A C 1
ATOM 705 O O . VAL A 1 90 ? -10.037 5.654 2.257 1.00 97.25 90 VAL A O 1
ATOM 708 N N . TYR A 1 91 ? -9.918 3.571 1.416 1.00 98.12 91 TYR A N 1
ATOM 709 C CA . TYR A 1 91 ? -10.647 2.920 2.509 1.00 98.12 91 TYR A CA 1
ATOM 710 C C . TYR A 1 91 ? -9.976 3.146 3.873 1.00 98.12 91 TYR A C 1
ATOM 712 O O . TYR A 1 91 ? -10.628 3.600 4.817 1.00 98.12 91 TYR A O 1
ATOM 720 N N . LEU A 1 92 ? -8.670 2.885 3.978 1.00 97.94 92 LEU A N 1
ATOM 721 C CA . LEU A 1 92 ? -7.917 3.059 5.219 1.00 97.94 92 LEU A CA 1
ATOM 722 C C . LEU A 1 92 ? -7.839 4.534 5.621 1.00 97.94 92 LEU A C 1
ATOM 724 O O . LEU A 1 92 ? -8.057 4.854 6.786 1.00 97.94 92 LEU A O 1
ATOM 728 N N . THR A 1 93 ? -7.608 5.435 4.661 1.00 97.69 93 THR A N 1
ATOM 729 C CA . THR A 1 93 ? -7.595 6.888 4.895 1.00 97.69 93 THR A CA 1
ATOM 730 C C . THR A 1 93 ? -8.937 7.359 5.434 1.00 97.69 93 THR A C 1
ATOM 732 O O . THR A 1 93 ? -8.967 8.104 6.405 1.00 97.69 93 THR A O 1
ATOM 735 N N . TYR A 1 94 ? -10.053 6.908 4.855 1.00 98.12 94 TYR A N 1
ATOM 736 C CA . TYR A 1 94 ? -11.387 7.248 5.344 1.00 98.12 94 TYR A CA 1
ATOM 737 C C . TYR A 1 94 ? -11.579 6.801 6.798 1.00 98.12 94 TYR A C 1
ATOM 739 O O . TYR A 1 94 ? -11.962 7.607 7.647 1.00 98.12 94 TYR A O 1
ATOM 747 N N . ARG A 1 95 ? -11.245 5.544 7.116 1.00 97.94 95 ARG A N 1
ATOM 748 C CA . ARG A 1 95 ? -11.350 5.028 8.488 1.00 97.94 95 ARG A CA 1
ATOM 749 C C . ARG A 1 95 ? -10.462 5.790 9.465 1.00 97.94 95 ARG A C 1
ATOM 751 O O . ARG A 1 95 ? -10.936 6.197 10.523 1.00 97.94 95 ARG A O 1
ATOM 758 N N . ALA A 1 96 ? -9.207 6.020 9.095 1.00 97.81 96 ALA A N 1
ATOM 759 C CA . ALA A 1 96 ? -8.251 6.770 9.895 1.00 97.81 96 ALA A CA 1
ATOM 760 C C . ALA A 1 96 ? -8.712 8.215 10.114 1.00 97.81 96 ALA A C 1
ATOM 762 O O . ALA A 1 96 ? -8.661 8.706 11.238 1.00 97.81 96 ALA A O 1
ATOM 763 N N . PHE A 1 97 ? -9.241 8.878 9.083 1.00 97.88 97 PHE A N 1
ATOM 764 C CA . PHE A 1 97 ? -9.685 10.267 9.164 1.00 97.88 97 PHE A CA 1
ATOM 765 C C . PHE A 1 97 ? -10.818 10.455 10.177 1.00 97.88 97 PHE A C 1
ATOM 767 O O . PHE A 1 97 ? -10.829 11.445 10.903 1.00 97.88 97 PHE A O 1
ATOM 774 N N . LEU A 1 98 ? -11.729 9.483 10.282 1.00 97.12 98 LEU A N 1
ATOM 775 C CA . LEU A 1 98 ? -12.812 9.516 11.268 1.00 97.12 98 LEU A CA 1
ATOM 776 C C . LEU A 1 98 ? -12.330 9.395 12.725 1.00 97.12 98 LEU A C 1
ATOM 778 O O . LEU A 1 98 ? -13.082 9.752 13.624 1.00 97.12 98 LEU A O 1
ATOM 782 N N . ARG A 1 99 ? -11.119 8.873 12.974 1.00 96.81 99 ARG A N 1
ATOM 783 C CA . ARG A 1 99 ? -10.574 8.661 14.331 1.00 96.81 99 ARG A CA 1
ATOM 784 C C . ARG A 1 99 ? -9.446 9.635 14.673 1.00 96.81 99 ARG A C 1
ATOM 786 O O . ARG A 1 99 ? -9.382 10.158 15.778 1.00 96.81 99 ARG A O 1
ATOM 793 N N . VAL A 1 100 ? -8.548 9.883 13.725 1.00 97.19 100 VAL A N 1
ATOM 794 C CA . VAL A 1 100 ? -7.313 10.663 13.887 1.00 97.19 100 VAL A CA 1
ATOM 795 C C . VAL A 1 100 ? -7.075 11.581 12.672 1.00 97.19 100 VAL A C 1
ATOM 797 O O . VAL A 1 100 ? -6.083 11.429 11.949 1.00 97.19 100 VAL A O 1
ATOM 800 N N . PRO A 1 101 ? -7.946 12.579 12.418 1.00 97.50 101 PRO A N 1
ATOM 801 C CA . PRO A 1 101 ? -7.927 13.367 11.179 1.00 97.50 101 PRO A CA 1
ATOM 802 C C . PRO A 1 101 ? -6.618 14.132 10.966 1.00 97.50 101 PRO A C 1
ATOM 804 O O . PRO A 1 101 ? -6.078 14.137 9.865 1.00 97.50 101 PRO A O 1
ATOM 807 N N . ARG A 1 102 ? -6.054 14.735 12.023 1.00 97.56 102 ARG A N 1
ATOM 808 C CA . ARG A 1 102 ? -4.798 15.503 11.926 1.00 97.56 102 ARG A CA 1
ATOM 809 C C . ARG A 1 102 ? -3.615 14.628 11.506 1.00 97.56 102 ARG A C 1
ATOM 811 O O . ARG A 1 102 ? -2.854 15.022 10.627 1.00 97.56 102 ARG A O 1
ATOM 818 N N . LEU A 1 103 ? -3.487 13.443 12.111 1.00 97.12 103 LEU A N 1
ATOM 819 C CA . LEU A 1 103 ? -2.435 12.483 11.760 1.00 97.12 103 LEU A CA 1
ATOM 820 C C . LEU A 1 103 ? -2.638 11.942 10.346 1.00 97.12 103 LEU A C 1
ATOM 822 O O . LEU A 1 103 ? -1.683 11.863 9.582 1.00 97.12 103 LEU A O 1
ATOM 826 N N . THR A 1 104 ? -3.884 11.644 9.977 1.00 97.31 104 THR A N 1
ATOM 827 C CA . THR A 1 104 ? -4.228 11.160 8.635 1.00 97.31 104 THR A CA 1
ATOM 828 C C . THR A 1 104 ? -3.842 12.180 7.562 1.00 97.31 104 THR A C 1
ATOM 830 O O . THR A 1 104 ? -3.169 11.830 6.597 1.00 97.31 104 THR A O 1
ATOM 833 N N . THR A 1 105 ? -4.181 13.460 7.756 1.00 97.00 105 THR A N 1
ATOM 834 C CA . THR A 1 105 ? -3.796 14.538 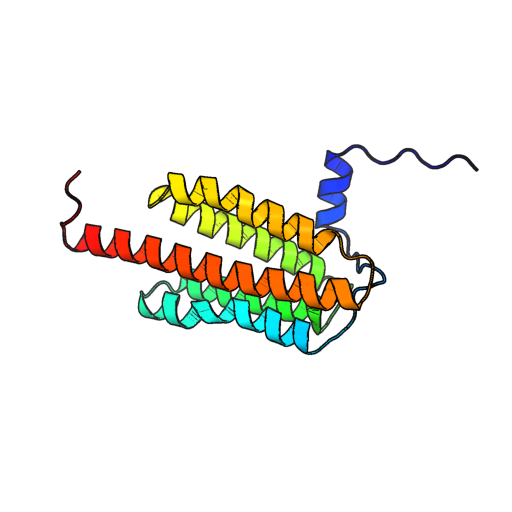6.831 1.00 97.00 105 THR A CA 1
ATOM 835 C C . THR A 1 105 ? -2.280 14.688 6.726 1.00 97.00 105 THR A C 1
ATOM 837 O O . THR A 1 105 ? -1.759 14.849 5.626 1.00 97.00 105 THR A O 1
ATOM 840 N N . ALA A 1 106 ? -1.557 14.611 7.848 1.00 96.38 106 ALA A N 1
ATOM 841 C CA . ALA A 1 106 ? -0.096 14.671 7.838 1.00 96.38 106 ALA A CA 1
ATOM 842 C C . ALA A 1 106 ? 0.523 13.486 7.075 1.00 96.38 106 ALA A C 1
ATOM 844 O O . ALA A 1 106 ? 1.485 13.664 6.326 1.00 96.38 106 ALA A O 1
ATOM 845 N N . ASN A 1 107 ? -0.058 12.292 7.206 1.00 96.94 107 ASN A N 1
ATOM 846 C CA . ASN A 1 107 ? 0.439 11.094 6.542 1.00 96.94 107 ASN A CA 1
ATOM 847 C C . ASN A 1 107 ? 0.330 11.147 5.010 1.00 96.94 107 ASN A C 1
ATOM 849 O O . ASN A 1 107 ? 1.181 10.595 4.316 1.00 96.94 107 ASN A O 1
ATOM 853 N N . LEU A 1 108 ? -0.642 11.878 4.453 1.00 94.12 108 LEU A N 1
ATOM 854 C CA . LEU A 1 108 ? -0.756 12.037 2.996 1.00 94.12 108 LEU A CA 1
ATOM 855 C C . LEU A 1 108 ? 0.538 12.572 2.363 1.00 94.12 108 LEU A C 1
ATOM 857 O O . LEU A 1 108 ? 0.900 12.162 1.260 1.00 94.12 108 LEU A O 1
ATOM 861 N N . PHE A 1 109 ? 1.271 13.437 3.072 1.00 95.25 109 PHE A N 1
ATOM 862 C CA . PHE A 1 109 ? 2.566 13.935 2.610 1.00 95.25 109 PHE A CA 1
ATOM 863 C C . PHE A 1 109 ? 3.640 12.845 2.604 1.00 95.25 109 PHE A C 1
ATOM 865 O O . PHE A 1 109 ? 4.433 12.787 1.666 1.00 95.25 109 PHE A O 1
ATOM 872 N N . VAL A 1 110 ? 3.652 11.965 3.608 1.00 94.88 110 VAL A N 1
ATOM 873 C CA . VAL A 1 110 ? 4.598 10.842 3.703 1.00 94.88 110 VAL A CA 1
ATOM 874 C C . VAL A 1 110 ? 4.347 9.845 2.575 1.00 94.88 110 VAL A C 1
ATOM 876 O O . VAL A 1 110 ? 5.276 9.499 1.844 1.00 94.88 110 VAL A O 1
ATOM 879 N N . VAL A 1 111 ? 3.087 9.451 2.371 1.00 94.75 111 VAL A N 1
ATOM 880 C CA . VAL A 1 111 ? 2.682 8.541 1.290 1.00 94.75 111 VAL A CA 1
ATOM 881 C C . VAL A 1 111 ? 3.038 9.135 -0.076 1.00 94.75 111 VAL A C 1
ATOM 883 O O . VAL A 1 111 ? 3.679 8.472 -0.892 1.00 94.75 111 VAL A O 1
ATOM 886 N N . ALA A 1 112 ? 2.699 10.405 -0.325 1.00 94.88 112 ALA A N 1
ATOM 887 C CA . ALA A 1 112 ? 3.006 11.066 -1.592 1.00 94.88 112 ALA A CA 1
ATOM 888 C C . ALA A 1 112 ? 4.519 11.190 -1.839 1.00 94.88 112 ALA A C 1
ATOM 890 O O . ALA A 1 112 ? 4.989 10.905 -2.944 1.00 94.88 112 ALA A O 1
ATOM 891 N N . ALA A 1 113 ? 5.292 11.574 -0.818 1.00 96.25 113 ALA A N 1
ATOM 892 C CA . ALA A 1 113 ? 6.743 11.691 -0.914 1.00 96.25 113 ALA A CA 1
ATOM 893 C C . ALA A 1 113 ? 7.400 10.335 -1.194 1.00 96.25 113 ALA A C 1
ATOM 895 O O . ALA A 1 113 ? 8.263 10.237 -2.069 1.00 96.25 113 ALA A O 1
ATOM 896 N N . MET A 1 114 ? 6.968 9.279 -0.501 1.00 97.00 114 MET A N 1
ATOM 897 C CA . MET A 1 114 ? 7.554 7.954 -0.665 1.00 97.00 114 MET A CA 1
ATOM 898 C C . MET A 1 114 ? 7.179 7.322 -2.012 1.00 97.00 114 MET A C 1
ATOM 900 O O . MET A 1 114 ? 8.030 6.709 -2.664 1.00 97.00 114 MET A O 1
ATOM 904 N N . LEU A 1 115 ? 5.953 7.554 -2.494 1.00 94.06 115 LEU A N 1
ATOM 905 C CA . LEU A 1 115 ? 5.546 7.162 -3.842 1.00 94.06 115 LEU A CA 1
ATOM 906 C C . LEU A 1 115 ? 6.393 7.886 -4.896 1.00 94.06 115 LEU A C 1
ATOM 908 O O . LEU A 1 115 ? 6.956 7.243 -5.784 1.00 94.06 115 LEU A O 1
ATOM 912 N N . ALA A 1 116 ? 6.544 9.209 -4.782 1.00 95.25 116 ALA A N 1
ATOM 913 C CA . ALA A 1 116 ? 7.366 9.995 -5.700 1.00 95.25 116 ALA A CA 1
ATOM 914 C C . ALA A 1 116 ? 8.830 9.526 -5.694 1.00 95.25 116 ALA A C 1
ATOM 916 O O . ALA A 1 116 ? 9.437 9.364 -6.756 1.00 95.25 116 ALA A O 1
ATOM 917 N N . TYR A 1 117 ? 9.383 9.238 -4.514 1.00 96.19 117 TYR A N 1
ATOM 918 C CA . TYR A 1 117 ? 10.734 8.707 -4.364 1.00 96.19 117 TYR A CA 1
ATOM 919 C C . TYR A 1 117 ? 10.903 7.347 -5.058 1.00 96.19 117 TYR A C 1
ATOM 921 O O . TYR A 1 117 ? 11.847 7.171 -5.838 1.00 96.19 117 TYR A O 1
ATOM 929 N N . SER A 1 118 ? 9.964 6.417 -4.850 1.00 95.38 118 SER A N 1
ATOM 930 C CA . SER A 1 118 ? 9.950 5.108 -5.518 1.00 95.38 118 SER A CA 1
ATOM 931 C C . SER A 1 118 ? 9.902 5.243 -7.048 1.00 95.38 118 SER A C 1
ATOM 933 O O . SER A 1 118 ? 10.721 4.659 -7.771 1.00 95.38 118 SER A O 1
ATOM 935 N N . GLN A 1 119 ? 9.027 6.118 -7.555 1.00 93.12 119 GLN A N 1
ATOM 936 C CA . GLN A 1 119 ? 8.820 6.337 -8.990 1.00 93.12 119 GLN A CA 1
ATOM 937 C C . GLN A 1 119 ? 10.018 6.980 -9.708 1.00 93.12 119 GLN A C 1
ATOM 939 O O . GLN A 1 119 ? 10.151 6.811 -10.924 1.00 93.12 119 GLN A O 1
ATOM 944 N N . CYS A 1 120 ? 10.914 7.651 -8.976 1.00 95.38 120 CYS A N 1
ATOM 945 C CA . CYS A 1 120 ? 12.129 8.287 -9.499 1.00 95.38 120 CYS A CA 1
ATOM 946 C C . CYS A 1 120 ? 13.286 7.313 -9.806 1.00 95.38 120 CYS A C 1
ATOM 948 O O . CYS A 1 120 ? 14.414 7.755 -10.052 1.00 95.38 120 CYS A O 1
ATOM 950 N N . SER A 1 121 ? 13.061 6.001 -9.739 1.00 95.94 121 SER A N 1
ATOM 951 C CA . SER A 1 121 ? 14.077 4.991 -10.054 1.00 95.94 121 SER A CA 1
ATOM 952 C C . SER A 1 121 ? 14.490 5.043 -11.530 1.00 95.94 121 SER A C 1
ATOM 954 O O . SER A 1 121 ? 13.650 5.185 -12.417 1.00 95.94 121 SER A O 1
ATOM 956 N N . ARG A 1 122 ? 15.797 4.951 -11.806 1.00 95.94 122 ARG A N 1
ATOM 957 C CA . ARG A 1 122 ? 16.352 4.936 -13.175 1.00 95.94 122 ARG A CA 1
ATOM 958 C C . ARG A 1 122 ? 17.110 3.655 -13.491 1.00 95.94 122 ARG A C 1
ATOM 960 O O . ARG A 1 122 ? 17.181 3.259 -14.649 1.00 95.94 122 ARG A O 1
ATOM 967 N N . THR A 1 123 ? 17.664 3.009 -12.469 1.00 97.31 123 THR A N 1
ATOM 968 C CA . THR A 1 123 ? 18.412 1.756 -12.594 1.00 97.31 123 THR A CA 1
ATOM 969 C C . THR A 1 123 ? 17.690 0.613 -11.890 1.00 97.31 123 THR A C 1
ATOM 971 O O . THR A 1 123 ? 16.866 0.825 -11.000 1.00 97.31 123 THR A O 1
ATOM 974 N N . ARG A 1 124 ? 18.045 -0.622 -12.261 1.00 97.06 124 ARG A N 1
ATOM 975 C CA . ARG A 1 124 ? 17.552 -1.851 -11.621 1.00 97.06 124 ARG A CA 1
ATOM 976 C C . ARG A 1 124 ? 17.810 -1.869 -10.116 1.00 97.06 124 ARG A C 1
ATOM 978 O O . ARG A 1 124 ? 16.978 -2.318 -9.342 1.00 97.06 124 ARG A O 1
ATOM 985 N N . GLU A 1 125 ? 18.978 -1.404 -9.688 1.00 97.75 125 GLU A N 1
ATOM 986 C CA . GLU A 1 125 ? 19.338 -1.324 -8.271 1.00 97.75 125 GLU A CA 1
ATOM 987 C C . GLU A 1 125 ? 18.525 -0.283 -7.510 1.00 97.75 125 GLU A C 1
ATOM 989 O O . GLU A 1 125 ? 17.983 -0.598 -6.454 1.00 97.75 125 GLU A O 1
ATOM 994 N N . GLN A 1 126 ? 18.376 0.918 -8.074 1.00 97.75 126 GLN A N 1
ATOM 995 C CA . GLN A 1 126 ? 17.538 1.953 -7.473 1.00 97.75 126 GLN A CA 1
ATOM 996 C C . GLN A 1 126 ? 16.104 1.460 -7.308 1.00 97.75 126 GLN A C 1
ATOM 998 O O . GLN A 1 126 ? 15.543 1.603 -6.230 1.00 97.75 126 GLN A O 1
ATOM 1003 N N . TRP A 1 127 ? 15.539 0.833 -8.340 1.00 97.12 127 TRP A N 1
ATOM 1004 C CA . TRP A 1 127 ? 14.187 0.294 -8.262 1.00 97.12 127 TRP A CA 1
ATOM 1005 C C . TRP A 1 127 ?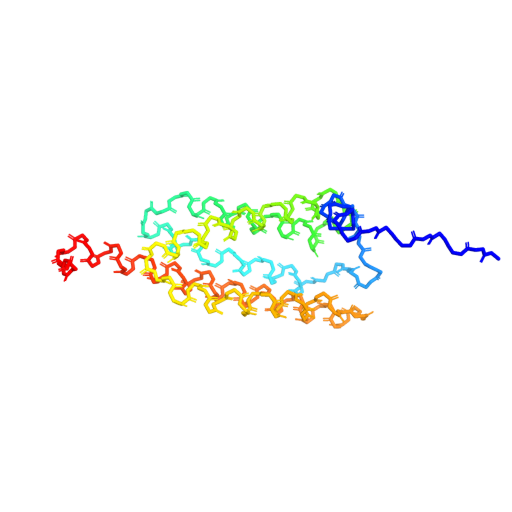 14.051 -0.759 -7.162 1.00 97.12 127 TRP A C 1
ATOM 1007 O O . TRP A 1 127 ? 13.189 -0.609 -6.304 1.00 97.12 127 TRP A O 1
ATOM 1017 N N . ARG A 1 128 ? 14.954 -1.749 -7.105 1.00 97.75 128 ARG A N 1
ATOM 1018 C CA . ARG A 1 128 ? 14.943 -2.781 -6.052 1.00 97.75 128 ARG A CA 1
ATOM 1019 C C . ARG A 1 128 ? 14.889 -2.167 -4.658 1.00 97.75 128 ARG A C 1
ATOM 1021 O O . ARG A 1 128 ? 14.020 -2.528 -3.874 1.00 97.75 128 ARG A O 1
ATOM 1028 N N . TRP A 1 129 ? 15.783 -1.228 -4.359 1.00 98.25 129 TRP A N 1
ATOM 1029 C CA . TRP A 1 129 ? 15.852 -0.619 -3.033 1.00 98.25 129 TRP A CA 1
ATOM 1030 C C . TRP A 1 129 ? 14.674 0.304 -2.738 1.00 98.25 129 TRP A C 1
ATOM 1032 O O . TRP A 1 129 ? 14.051 0.181 -1.688 1.00 98.25 129 TRP A O 1
ATOM 1042 N N . ARG A 1 130 ? 14.345 1.219 -3.652 1.00 98.06 130 ARG A N 1
ATOM 1043 C CA . ARG A 1 130 ? 13.313 2.234 -3.408 1.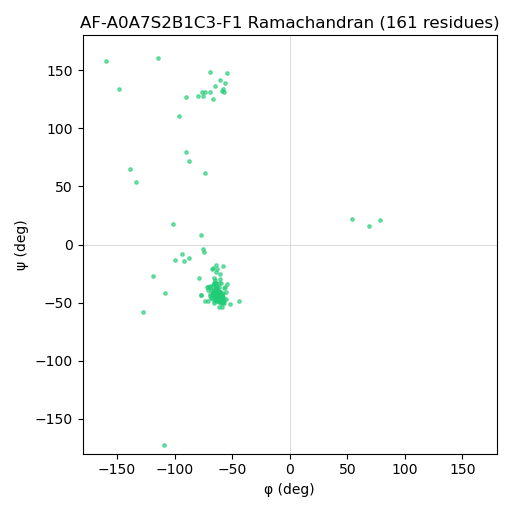00 98.06 130 ARG A CA 1
ATOM 1044 C C . ARG A 1 130 ? 11.907 1.647 -3.392 1.00 98.06 130 ARG A C 1
ATOM 1046 O O . ARG A 1 130 ? 11.097 2.074 -2.575 1.00 98.06 130 ARG A O 1
ATOM 1053 N N . HIS A 1 131 ? 11.637 0.660 -4.245 1.00 97.19 131 HIS A N 1
ATOM 1054 C CA . HIS A 1 131 ? 10.358 -0.050 -4.268 1.00 97.19 131 HIS A CA 1
ATOM 1055 C C . HIS A 1 131 ? 10.185 -0.922 -3.024 1.00 97.19 131 HIS A C 1
ATOM 1057 O O . HIS A 1 131 ? 9.145 -0.873 -2.375 1.00 97.19 131 HIS A O 1
ATOM 1063 N N . SER A 1 132 ? 11.239 -1.633 -2.611 1.00 98.19 132 SER A N 1
ATOM 1064 C CA . SER A 1 132 ? 11.190 -2.421 -1.371 1.00 98.19 132 SER A CA 1
ATOM 1065 C C . SER A 1 132 ? 11.029 -1.534 -0.134 1.00 98.19 132 SER A C 1
ATOM 1067 O O . SER A 1 132 ? 10.270 -1.868 0.774 1.00 98.19 132 SER A O 1
ATOM 1069 N N . LEU A 1 133 ? 11.696 -0.373 -0.110 1.00 98.25 133 LEU A N 1
ATOM 1070 C CA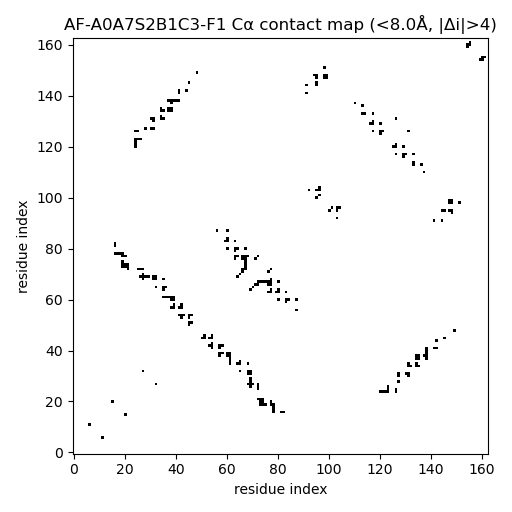 . LEU A 1 133 ? 11.519 0.618 0.949 1.00 98.25 133 LEU A CA 1
ATOM 1071 C C . LEU A 1 133 ? 10.092 1.176 0.962 1.00 98.25 133 LEU A C 1
ATOM 1073 O O . LEU A 1 133 ? 9.537 1.376 2.035 1.00 98.25 133 LEU A O 1
ATOM 1077 N N . TRP A 1 134 ? 9.478 1.389 -0.206 1.00 97.75 134 TRP A N 1
ATOM 1078 C CA . TRP A 1 134 ? 8.077 1.803 -0.300 1.00 97.75 134 TRP A CA 1
ATOM 1079 C C . TRP A 1 134 ? 7.153 0.785 0.378 1.00 97.75 134 TRP A C 1
ATOM 1081 O O . TRP A 1 134 ? 6.368 1.179 1.237 1.00 97.75 134 TRP A O 1
ATOM 1091 N N . HIS A 1 135 ? 7.301 -0.515 0.100 1.00 98.31 135 HIS A N 1
ATOM 1092 C CA . HIS A 1 135 ? 6.508 -1.548 0.779 1.00 98.31 135 HIS A CA 1
ATOM 1093 C C . HIS A 1 135 ? 6.750 -1.600 2.287 1.00 98.31 135 HIS A C 1
ATOM 1095 O O . HIS A 1 135 ? 5.798 -1.736 3.052 1.00 98.31 135 HIS A O 1
ATOM 1101 N N . ALA A 1 136 ? 8.001 -1.450 2.730 1.00 98.44 136 ALA A N 1
ATOM 1102 C CA . ALA A 1 136 ? 8.318 -1.412 4.154 1.00 98.44 136 ALA A CA 1
ATOM 1103 C C . ALA A 1 136 ? 7.653 -0.216 4.858 1.00 98.44 136 ALA A C 1
ATOM 1105 O O . ALA A 1 136 ? 7.053 -0.387 5.917 1.00 98.44 136 ALA A O 1
ATOM 1106 N N . VAL A 1 137 ? 7.705 0.978 4.254 1.00 98.12 137 VAL A N 1
ATOM 1107 C CA . VAL A 1 137 ? 7.039 2.177 4.788 1.00 98.12 137 VAL A CA 1
ATOM 1108 C C . VAL A 1 137 ? 5.524 1.987 4.814 1.00 98.12 137 VAL A C 1
ATOM 1110 O O . VAL A 1 137 ? 4.911 2.283 5.832 1.00 98.12 137 VAL A O 1
ATOM 1113 N N . MET A 1 138 ? 4.921 1.442 3.752 1.00 98.12 138 MET A N 1
ATOM 1114 C CA . MET A 1 138 ? 3.479 1.166 3.728 1.00 98.12 138 MET A CA 1
ATOM 1115 C C . MET A 1 138 ? 3.067 0.131 4.775 1.00 98.12 138 MET A C 1
ATOM 1117 O O . MET A 1 138 ? 2.052 0.317 5.432 1.00 98.12 138 MET A O 1
ATOM 1121 N N . MET A 1 139 ? 3.855 -0.924 4.996 1.00 98.25 139 MET A N 1
ATOM 1122 C CA . MET A 1 139 ? 3.592 -1.896 6.062 1.00 98.25 139 MET A CA 1
ATOM 1123 C C . MET A 1 139 ? 3.564 -1.229 7.445 1.00 98.25 139 MET A C 1
ATOM 1125 O O . MET A 1 139 ? 2.628 -1.458 8.217 1.00 98.25 139 MET A O 1
ATOM 1129 N N . VAL A 1 140 ? 4.552 -0.379 7.745 1.00 98.38 140 VAL A N 1
ATOM 1130 C CA . VAL A 1 140 ? 4.614 0.359 9.017 1.00 98.38 140 VAL A CA 1
ATOM 1131 C C . VAL A 1 140 ? 3.440 1.325 9.135 1.00 98.38 140 VAL A C 1
ATOM 1133 O O . VAL A 1 140 ? 2.778 1.349 10.170 1.00 98.38 140 VAL A O 1
ATOM 1136 N N . ASP A 1 141 ? 3.156 2.080 8.076 1.00 98.00 141 ASP A N 1
ATOM 1137 C CA . ASP A 1 141 ? 2.081 3.067 8.040 1.00 98.00 141 ASP A CA 1
ATOM 1138 C C . ASP A 1 141 ? 0.706 2.426 8.262 1.00 98.00 141 ASP A C 1
ATOM 1140 O O . ASP A 1 141 ? -0.045 2.827 9.152 1.00 98.00 141 ASP A O 1
ATOM 1144 N N . ILE A 1 142 ? 0.413 1.352 7.523 1.00 98.38 142 ILE A N 1
ATOM 1145 C CA . ILE A 1 142 ? -0.818 0.576 7.674 1.00 98.38 142 ILE A CA 1
ATOM 1146 C C . ILE A 1 142 ? -0.940 0.065 9.111 1.00 98.38 142 ILE A C 1
ATOM 1148 O O . ILE A 1 142 ? -1.977 0.264 9.741 1.00 98.38 142 ILE A O 1
ATOM 1152 N N . THR A 1 143 ? 0.109 -0.560 9.652 1.00 98.50 143 THR A N 1
ATOM 1153 C CA . THR A 1 143 ? 0.090 -1.096 11.023 1.00 98.50 143 THR A CA 1
ATOM 1154 C C . THR A 1 143 ? -0.175 0.007 12.046 1.00 98.50 143 THR A C 1
ATOM 1156 O O . THR A 1 143 ? -1.032 -0.150 12.914 1.00 98.50 143 THR A O 1
ATOM 1159 N N . PHE A 1 144 ? 0.516 1.141 11.917 1.00 98.19 144 PHE A N 1
ATOM 1160 C CA . PHE A 1 144 ? 0.352 2.295 12.794 1.00 98.19 144 PHE A CA 1
ATOM 1161 C C . PHE A 1 144 ? -1.081 2.838 12.762 1.00 98.19 144 PHE A C 1
ATOM 1163 O O . PHE A 1 144 ? -1.685 3.050 13.814 1.00 98.19 144 PHE A O 1
ATOM 1170 N N . PHE A 1 145 ? -1.662 3.039 11.578 1.00 98.25 145 PHE A N 1
ATOM 1171 C CA . PHE A 1 145 ? -3.022 3.566 11.480 1.00 98.25 145 PHE A CA 1
ATOM 1172 C C . PHE A 1 145 ? -4.079 2.577 11.961 1.00 98.25 145 PHE A C 1
ATOM 1174 O O . PHE A 1 145 ? -5.031 3.005 12.611 1.00 98.25 145 PHE A O 1
ATOM 1181 N N . LEU A 1 146 ? -3.907 1.276 11.713 1.00 98.31 146 LEU A N 1
ATOM 1182 C CA . LEU A 1 146 ? -4.788 0.264 12.294 1.00 98.31 146 LEU A CA 1
ATOM 1183 C C . LEU A 1 146 ? -4.735 0.297 13.823 1.00 98.31 146 LEU A C 1
ATOM 1185 O O . LEU A 1 146 ? -5.784 0.306 14.460 1.00 98.31 146 LEU A O 1
ATOM 1189 N N . ASP A 1 147 ? -3.543 0.399 14.413 1.00 98.19 147 ASP A N 1
ATOM 1190 C CA . ASP A 1 147 ? -3.383 0.494 15.866 1.00 98.19 147 ASP A CA 1
ATOM 1191 C C . ASP A 1 147 ? -4.097 1.725 16.440 1.00 98.19 147 ASP A C 1
ATOM 1193 O O . ASP A 1 147 ? -4.839 1.623 17.420 1.00 98.19 147 ASP A O 1
ATOM 1197 N N . ARG A 1 148 ? -3.947 2.888 15.794 1.00 97.94 148 ARG A N 1
ATOM 1198 C CA . ARG A 1 148 ? -4.649 4.113 16.198 1.00 97.94 148 ARG A CA 1
ATOM 1199 C C . ARG A 1 148 ? -6.167 3.984 16.070 1.00 97.94 148 ARG A C 1
ATOM 1201 O O . ARG A 1 148 ? -6.874 4.431 16.970 1.00 97.94 148 ARG A O 1
ATOM 1208 N N . ILE A 1 149 ? -6.666 3.387 14.986 1.00 97.69 149 ILE A N 1
ATOM 1209 C CA . ILE A 1 149 ? -8.105 3.164 14.778 1.00 97.69 149 ILE A CA 1
ATOM 1210 C C . ILE A 1 149 ? -8.660 2.271 15.891 1.00 97.69 149 ILE A C 1
ATOM 1212 O O . ILE A 1 149 ? -9.590 2.682 16.584 1.00 97.69 149 ILE A O 1
ATOM 1216 N N . TYR A 1 150 ? -8.057 1.101 16.113 1.00 97.56 150 TYR A N 1
ATOM 1217 C CA . TYR A 1 150 ? -8.550 0.141 17.102 1.00 97.56 150 TYR A CA 1
ATOM 1218 C C . TYR A 1 150 ? -8.418 0.653 18.537 1.00 97.56 150 TYR A C 1
ATOM 1220 O O . TYR A 1 150 ? -9.309 0.421 19.347 1.00 97.56 150 TYR A O 1
ATOM 1228 N N . SER A 1 151 ? -7.366 1.417 18.848 1.00 96.69 151 SER A N 1
ATOM 1229 C CA . SER A 1 151 ? -7.214 2.052 20.164 1.00 96.69 151 SER A CA 1
ATOM 1230 C C . SER A 1 151 ? -8.343 3.043 20.462 1.00 96.69 151 SER A C 1
ATOM 1232 O O . SER A 1 151 ? -8.868 3.070 21.575 1.00 96.69 151 SER A O 1
ATOM 1234 N N . VAL A 1 152 ? -8.738 3.855 19.473 1.00 95.00 152 VAL A N 1
ATOM 1235 C CA . VAL A 1 152 ? -9.849 4.809 19.620 1.00 95.00 152 VAL A CA 1
ATOM 1236 C C . VAL A 1 152 ? -11.184 4.076 19.735 1.00 95.00 152 VAL A C 1
ATOM 1238 O O . VAL A 1 152 ? -11.976 4.402 20.618 1.00 95.00 152 VAL A O 1
ATOM 1241 N N . ASP A 1 153 ? -11.419 3.067 18.892 1.00 93.88 153 ASP A N 1
ATOM 1242 C CA . ASP A 1 153 ? -12.649 2.271 18.934 1.00 93.88 153 ASP A CA 1
ATOM 1243 C C . ASP A 1 153 ? -12.785 1.539 20.292 1.00 93.88 153 ASP A C 1
ATOM 1245 O O . ASP A 1 153 ? -13.851 1.573 20.910 1.00 93.88 153 ASP A O 1
ATOM 1249 N N . ALA A 1 154 ? -11.696 0.974 20.828 1.00 93.75 154 ALA A N 1
ATOM 1250 C CA . ALA A 1 154 ? -11.677 0.334 22.146 1.00 93.75 154 ALA A CA 1
ATOM 1251 C C . ALA A 1 154 ? -11.948 1.325 23.293 1.00 93.75 154 ALA A C 1
ATOM 1253 O O . ALA A 1 154 ? -12.728 1.026 24.199 1.00 93.75 154 ALA A O 1
ATOM 1254 N N . ALA A 1 155 ? -11.355 2.523 23.249 1.00 92.69 155 ALA A N 1
ATOM 1255 C CA . ALA A 1 155 ? -11.607 3.568 24.244 1.00 92.69 155 ALA A CA 1
ATOM 1256 C C . ALA A 1 155 ? -13.064 4.062 24.216 1.00 92.69 155 ALA A C 1
ATOM 1258 O O . ALA A 1 155 ? -13.645 4.337 25.269 1.00 92.69 155 ALA A O 1
ATOM 1259 N N . ALA A 1 156 ? -13.669 4.136 23.025 1.00 90.38 156 ALA A N 1
ATOM 1260 C CA . ALA A 1 156 ? -15.081 4.467 22.865 1.00 90.38 156 ALA A CA 1
ATOM 1261 C C . ALA A 1 156 ? -15.988 3.375 23.455 1.00 90.38 156 ALA A C 1
ATOM 1263 O O . ALA A 1 156 ? -16.911 3.690 24.204 1.00 90.38 156 ALA A O 1
ATOM 1264 N N . MET A 1 157 ? -15.696 2.093 23.198 1.00 89.44 157 MET A N 1
ATOM 1265 C CA . MET A 1 157 ? -16.443 0.967 23.781 1.00 89.44 157 MET A CA 1
ATOM 1266 C C . MET A 1 157 ? -16.321 0.893 25.307 1.00 89.44 157 MET A C 1
ATOM 1268 O O . MET A 1 157 ? -17.273 0.508 25.981 1.00 89.44 157 MET A O 1
ATOM 1272 N N . ALA A 1 158 ? -15.174 1.290 25.859 1.00 91.75 158 ALA A N 1
ATOM 1273 C CA . ALA A 1 158 ? -14.957 1.370 27.300 1.00 91.75 158 ALA A CA 1
ATOM 1274 C C . ALA A 1 158 ? -15.645 2.584 27.962 1.00 91.75 158 ALA A C 1
ATOM 1276 O O . ALA A 1 158 ? -15.571 2.730 29.180 1.00 91.75 158 ALA A O 1
ATOM 1277 N N . GLY A 1 159 ? -16.280 3.472 27.185 1.00 85.00 159 GLY A N 1
ATOM 1278 C CA . GLY A 1 159 ? -16.907 4.694 27.697 1.00 85.00 159 GLY A CA 1
ATOM 1279 C C . GLY A 1 159 ? -15.910 5.743 28.202 1.00 85.00 159 GLY A C 1
ATOM 1280 O O . GLY A 1 159 ? -16.300 6.657 28.921 1.00 85.00 159 GLY A O 1
ATOM 1281 N N . ILE A 1 160 ? -14.626 5.618 27.848 1.00 82.25 160 ILE A N 1
ATOM 1282 C CA . ILE A 1 160 ? -13.556 6.533 28.283 1.00 82.25 160 ILE A CA 1
ATOM 1283 C C . ILE A 1 160 ? -13.586 7.832 27.463 1.00 82.25 160 ILE A C 1
ATOM 1285 O O . ILE A 1 160 ? -13.221 8.896 27.957 1.00 82.25 160 ILE A O 1
ATOM 1289 N N . LEU A 1 161 ? -14.051 7.761 26.216 1.00 71.12 161 LEU A N 1
ATOM 1290 C CA . LEU A 1 161 ? -14.278 8.927 25.368 1.00 71.12 161 LEU A CA 1
ATOM 1291 C C . LEU A 1 161 ? -15.713 9.436 25.565 1.00 71.12 161 LEU A C 1
ATOM 1293 O O . LEU A 1 161 ? -16.599 9.147 24.764 1.00 71.12 161 LEU A O 1
ATOM 1297 N N . THR A 1 162 ? -15.955 10.182 26.643 1.00 54.47 162 THR A N 1
ATOM 1298 C CA . THR A 1 162 ? -17.127 11.067 26.725 1.00 54.47 162 THR A CA 1
ATOM 1299 C C . THR A 1 162 ? -16.823 12.342 25.944 1.00 54.47 162 THR A C 1
ATOM 1301 O O . THR A 1 162 ? -15.763 12.933 26.151 1.00 54.47 162 THR A O 1
ATOM 1304 N N . ALA A 1 163 ? -17.727 12.690 25.026 1.00 54.97 163 ALA A N 1
ATOM 1305 C CA . ALA A 1 163 ? -17.639 13.811 24.088 1.00 54.97 163 ALA A CA 1
ATOM 1306 C C . ALA A 1 163 ? -17.201 15.147 24.711 1.00 54.97 163 ALA A C 1
ATOM 1308 O O . ALA A 1 163 ? -17.608 15.427 25.861 1.00 54.97 163 ALA A O 1
#

Solvent-accessible surface area (backbone atoms only — not comparable to full-atom values): 8592 Å² total; per-residue (Å²): 132,85,77,78,78,80,71,58,68,72,59,48,53,55,47,57,55,68,42,61,72,56,57,95,42,66,66,76,42,68,67,37,36,54,23,25,54,42,42,39,63,47,27,65,61,30,47,76,69,71,33,54,68,60,24,52,51,28,50,50,41,22,51,29,38,30,36,15,61,30,76,39,64,53,30,71,38,46,28,51,24,52,54,46,46,53,52,49,50,53,52,52,48,54,58,29,36,79,71,42,43,70,60,43,61,56,43,52,56,54,55,52,50,43,51,52,57,29,70,67,45,82,41,50,66,48,32,49,54,36,46,25,46,40,30,51,52,49,31,52,50,53,42,53,47,51,51,54,39,52,52,51,53,53,37,47,75,70,62,72,63,70,132

Organism: NCBI:txid327968

Mean predicted aligned error: 4.98 Å

Foldseek 3Di:
DDDDDDDDDVVVVVCVLQALDDDPLQDADVLQLVLLCLLLVCLVVCVVLVNVVLNVLSVQLSVLSNCDRHVPDSDCSVNVNSVSVVVSLVVLLVLLCVQPVVVSVVCVVVLVVLVVCLVPDDHNVSNSVSSSVNSVVSSVVSNVSSVSSSVRVVCVVVVVDDD